Protein AF-A0A131YAZ1-F1 (afdb_monomer_lite)

Structure (mmCIF, N/CA/C/O backbone):
data_AF-A0A131YAZ1-F1
#
_entry.id   AF-A0A131YAZ1-F1
#
loop_
_atom_site.grou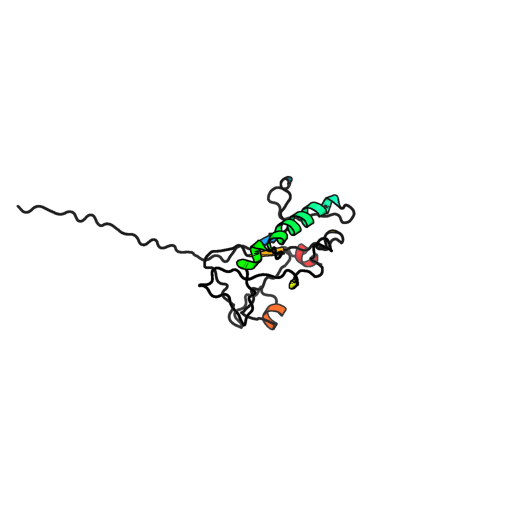p_PDB
_atom_site.id
_atom_site.type_symbol
_atom_site.label_atom_id
_atom_site.label_alt_id
_atom_site.label_comp_id
_atom_site.label_asym_id
_atom_site.label_entity_id
_atom_site.label_seq_id
_atom_site.pdbx_PDB_ins_code
_atom_site.Cartn_x
_atom_site.Cartn_y
_atom_site.Cartn_z
_atom_site.occupancy
_atom_site.B_iso_or_equiv
_atom_site.auth_seq_id
_atom_site.auth_comp_id
_atom_site.auth_asym_id
_atom_site.auth_atom_id
_atom_site.pdbx_PDB_model_num
ATOM 1 N N . MET A 1 1 ? -5.360 59.739 50.110 1.00 40.31 1 MET A N 1
ATOM 2 C CA . MET A 1 1 ? -4.010 59.525 49.547 1.00 40.31 1 MET A CA 1
ATOM 3 C C . MET A 1 1 ? -3.612 58.083 49.843 1.00 40.31 1 MET A C 1
ATOM 5 O O . MET A 1 1 ? -3.154 57.798 50.935 1.00 40.31 1 MET A O 1
ATOM 9 N N . ALA A 1 2 ? -3.884 57.160 48.921 1.00 36.78 2 ALA A N 1
ATOM 10 C CA . ALA A 1 2 ? -3.419 55.775 48.980 1.00 36.78 2 ALA A CA 1
ATOM 11 C C . ALA A 1 2 ? -3.188 55.324 47.534 1.00 36.78 2 ALA A C 1
ATOM 13 O O . ALA A 1 2 ? -4.081 55.410 46.694 1.00 36.78 2 ALA A O 1
ATOM 14 N N . ARG A 1 3 ? -1.931 54.999 47.239 1.00 34.94 3 ARG A N 1
ATOM 15 C CA . ARG A 1 3 ? -1.424 54.558 45.938 1.00 34.94 3 ARG A CA 1
ATOM 16 C C . ARG A 1 3 ? -1.639 53.050 45.764 1.00 34.94 3 ARG A C 1
ATOM 18 O O . ARG A 1 3 ? -1.584 52.330 46.754 1.00 34.94 3 ARG A O 1
ATOM 25 N N . ARG A 1 4 ? -1.619 52.639 44.484 1.00 38.06 4 ARG A N 1
ATOM 26 C CA . ARG A 1 4 ? -1.350 51.289 43.934 1.00 38.06 4 ARG A CA 1
ATOM 27 C C . ARG A 1 4 ? -2.524 50.300 44.050 1.00 38.06 4 ARG A C 1
ATOM 29 O O . ARG A 1 4 ? -3.219 50.288 45.045 1.00 38.06 4 ARG A O 1
ATOM 36 N N . ASN A 1 5 ? -2.811 49.454 43.062 1.00 35.53 5 ASN A N 1
ATOM 37 C CA . ASN A 1 5 ? -1.931 48.862 42.054 1.00 35.53 5 ASN A CA 1
ATOM 38 C C . ASN A 1 5 ? -2.727 48.492 40.789 1.00 35.53 5 ASN A C 1
ATOM 40 O O . ASN A 1 5 ? -3.848 48.001 40.883 1.00 35.53 5 ASN A O 1
ATOM 44 N N . GLN A 1 6 ? -2.110 48.681 39.620 1.00 45.19 6 GLN A N 1
ATOM 45 C CA . GLN A 1 6 ? -2.498 48.024 38.372 1.00 45.19 6 GLN A CA 1
ATOM 46 C C . GLN A 1 6 ? -2.335 46.509 38.542 1.00 45.19 6 GLN A C 1
ATOM 48 O O . GLN A 1 6 ? -1.237 46.044 38.844 1.00 45.19 6 GLN A O 1
ATOM 53 N N . LEU A 1 7 ? -3.398 45.742 38.314 1.00 37.34 7 LEU A N 1
ATOM 54 C CA . LEU A 1 7 ? -3.273 44.328 37.977 1.00 37.34 7 LEU A CA 1
ATOM 55 C C . LEU A 1 7 ? -3.210 44.237 36.452 1.00 37.34 7 LEU A C 1
ATOM 57 O O . LEU A 1 7 ? -4.224 44.325 35.763 1.00 37.34 7 LEU A O 1
ATOM 61 N N . LEU A 1 8 ? -1.984 44.109 35.939 1.00 36.03 8 LEU A N 1
ATOM 62 C CA . LEU A 1 8 ? -1.726 43.533 34.625 1.00 36.03 8 LEU A CA 1
ATOM 63 C C . LEU A 1 8 ? -2.261 42.095 34.674 1.00 36.03 8 LEU A C 1
ATOM 65 O O . LEU A 1 8 ? -1.673 41.230 35.324 1.00 36.03 8 LEU A O 1
ATOM 69 N N . GLY A 1 9 ? -3.405 41.850 34.042 1.00 39.56 9 GLY A N 1
ATOM 70 C CA . GLY A 1 9 ? -3.904 40.499 33.833 1.00 39.56 9 GLY A CA 1
ATOM 71 C C . GLY A 1 9 ? -2.985 39.776 32.857 1.00 39.56 9 GLY A C 1
ATOM 72 O O . GLY A 1 9 ? -3.051 40.011 31.654 1.00 39.56 9 GLY A O 1
ATOM 73 N N . PHE A 1 10 ? -2.117 38.906 33.368 1.00 37.16 10 PHE A N 1
ATOM 74 C CA . PHE A 1 10 ? -1.476 37.881 32.555 1.00 37.16 10 PHE A CA 1
ATOM 75 C C . PHE A 1 10 ? -2.553 36.866 32.168 1.00 37.16 10 PHE A C 1
ATOM 77 O O . PHE A 1 10 ? -2.910 35.994 32.958 1.00 37.16 10 PHE A O 1
ATOM 84 N N . PHE A 1 11 ? -3.086 36.976 30.951 1.00 42.09 11 PHE A N 1
ATOM 85 C CA . PHE A 1 11 ? -3.756 35.847 30.318 1.00 42.09 11 PHE A CA 1
ATOM 86 C C . PHE A 1 11 ? -2.682 34.801 30.007 1.00 42.09 11 PHE A C 1
ATOM 88 O O . PHE A 1 11 ? -2.032 34.847 28.966 1.00 42.09 11 PHE A O 1
ATOM 95 N N . VAL A 1 12 ? -2.470 33.864 30.931 1.00 46.84 12 VAL A N 1
ATOM 96 C CA . VAL A 1 12 ? -1.827 32.585 30.620 1.00 46.84 12 VAL A CA 1
ATOM 97 C C . VAL A 1 12 ? -2.845 31.808 29.791 1.00 46.84 12 VAL A C 1
ATOM 99 O O . VAL A 1 12 ? -3.666 31.062 30.318 1.00 46.84 12 VAL A O 1
ATOM 102 N N . GLY A 1 13 ? -2.874 32.090 28.488 1.00 41.91 13 GLY A N 1
ATOM 103 C CA . GLY A 1 13 ? -3.668 31.325 27.541 1.00 41.91 13 GLY A CA 1
ATOM 104 C C . GLY A 1 13 ? -3.173 29.886 27.556 1.00 41.91 13 GLY A C 1
ATOM 105 O O . GLY A 1 13 ? -2.001 29.623 27.292 1.00 41.91 13 GLY A O 1
ATOM 106 N N . THR A 1 14 ? -4.054 28.954 27.896 1.00 43.72 14 THR A N 1
ATOM 107 C CA . THR A 1 14 ? -3.825 27.538 27.640 1.00 43.72 14 THR A CA 1
ATOM 108 C C . THR A 1 14 ? -3.613 27.359 26.139 1.00 43.72 14 THR A C 1
ATOM 110 O O . THR A 1 14 ? -4.432 27.795 25.327 1.00 43.72 14 THR A O 1
ATOM 113 N N . LEU A 1 15 ? -2.497 26.728 25.763 1.00 33.78 15 LEU A N 1
ATOM 114 C CA . LEU A 1 15 ? -2.269 26.248 24.405 1.00 33.78 15 LEU A CA 1
ATOM 115 C C . LEU A 1 15 ? -3.313 25.161 24.129 1.00 33.78 15 LEU A C 1
ATOM 117 O O . LEU A 1 15 ? -3.114 23.987 24.430 1.00 33.78 15 LEU A O 1
ATOM 121 N N . THR A 1 16 ? -4.464 25.559 23.605 1.00 33.53 16 THR A N 1
ATOM 122 C CA . THR A 1 16 ? -5.451 24.630 23.069 1.00 33.53 16 THR A CA 1
ATOM 123 C C . THR A 1 16 ? -4.967 24.219 21.688 1.00 33.53 16 THR A C 1
ATOM 125 O O . THR A 1 16 ? -5.268 24.853 20.681 1.00 33.53 16 THR A O 1
ATOM 128 N N . VAL A 1 17 ? -4.162 23.156 21.634 1.00 37.59 17 VAL A N 1
ATOM 129 C CA . VAL A 1 17 ? -3.925 22.453 20.372 1.00 37.59 17 VAL A CA 1
ATOM 130 C C . VAL A 1 17 ? -5.201 21.679 20.061 1.00 37.59 17 VAL A C 1
ATOM 132 O O . VAL A 1 17 ? -5.382 20.542 20.485 1.00 37.59 17 VAL A O 1
ATOM 135 N N . ALA A 1 18 ? -6.123 22.321 19.351 1.00 36.66 18 ALA A N 1
ATOM 136 C CA . ALA A 1 18 ? -7.227 21.625 18.715 1.00 36.66 18 ALA A CA 1
ATOM 137 C C . ALA A 1 18 ? -6.673 20.894 17.484 1.00 36.66 18 ALA A C 1
ATOM 139 O O . ALA A 1 18 ? -6.629 21.450 16.386 1.00 36.66 18 ALA A O 1
ATOM 140 N N . VAL A 1 19 ? -6.208 19.653 17.664 1.00 42.78 19 VAL A N 1
ATOM 141 C CA . VAL A 1 19 ? -6.000 18.746 16.531 1.00 42.78 19 VAL A CA 1
ATOM 142 C C . VAL A 1 19 ? -7.387 18.308 16.076 1.00 42.78 19 VAL A C 1
ATOM 144 O O . VAL A 1 19 ? -7.955 17.353 16.597 1.00 42.78 19 VAL A O 1
ATOM 147 N N . TYR A 1 20 ? -7.962 19.032 15.117 1.00 42.69 20 TYR A N 1
ATOM 148 C CA . TYR A 1 20 ? -9.040 18.483 14.302 1.00 42.69 20 TYR A CA 1
ATOM 149 C C . TYR A 1 20 ? -8.414 17.357 13.482 1.00 42.69 20 TYR A C 1
ATOM 151 O O . TYR A 1 20 ? -7.783 17.609 12.456 1.00 42.69 20 TYR A O 1
ATOM 159 N N . GLY A 1 21 ? -8.483 16.135 14.011 1.00 48.47 21 GLY A N 1
ATOM 160 C CA . GLY A 1 21 ? -7.861 14.951 13.436 1.00 48.47 21 GLY A CA 1
ATOM 161 C C . GLY A 1 21 ? -8.498 14.596 12.101 1.00 48.47 21 GLY A C 1
ATOM 162 O O . GLY A 1 21 ? -9.371 13.739 12.030 1.00 48.47 21 GLY A O 1
ATOM 163 N N . GLN A 1 22 ? -8.052 15.244 11.027 1.00 63.34 22 GLN A N 1
ATOM 164 C CA . GLN A 1 22 ? -8.087 14.615 9.718 1.00 63.34 22 GLN A CA 1
ATOM 165 C C . GLN A 1 22 ? -7.274 13.322 9.844 1.00 63.34 22 GLN A C 1
ATOM 167 O O . GLN A 1 22 ? -6.164 13.341 10.385 1.00 63.34 22 GLN A O 1
ATOM 172 N N . GLY A 1 23 ? -7.858 12.195 9.431 1.00 69.00 23 GLY A N 1
ATOM 173 C CA . GLY A 1 23 ? -7.172 10.904 9.446 1.00 69.00 23 GLY A CA 1
ATOM 174 C C . GLY A 1 23 ? -5.825 10.973 8.714 1.00 69.00 23 GLY A C 1
ATOM 175 O O . GLY A 1 23 ? -5.580 11.904 7.940 1.00 69.00 23 GLY A O 1
ATOM 176 N N . PRO A 1 24 ? -4.919 10.014 8.955 1.00 86.62 24 PRO A N 1
ATOM 177 C CA . PRO A 1 24 ? -3.626 9.993 8.294 1.00 86.62 24 PRO A CA 1
ATOM 178 C C . PRO A 1 24 ? -3.820 10.008 6.780 1.00 86.62 24 PRO A C 1
ATOM 180 O O . PRO A 1 24 ? -4.665 9.297 6.237 1.00 86.62 24 PRO A O 1
ATOM 183 N N . GLY A 1 25 ? -3.017 10.817 6.091 1.00 88.50 25 GLY A N 1
ATOM 184 C CA . GLY A 1 25 ? -2.977 10.774 4.635 1.00 88.50 25 GLY A CA 1
ATOM 185 C C . GLY A 1 25 ? -2.566 9.383 4.146 1.00 88.50 25 GLY A C 1
ATOM 186 O O . GLY A 1 25 ? -1.789 8.690 4.805 1.00 88.50 25 GLY A O 1
ATOM 187 N N . LEU A 1 26 ? -3.064 8.991 2.979 1.00 89.62 26 LEU A N 1
ATOM 188 C CA . LEU A 1 26 ? -2.629 7.782 2.292 1.00 89.62 26 LEU A CA 1
ATOM 189 C C . LEU A 1 26 ? -1.607 8.172 1.221 1.00 89.62 26 LEU A C 1
ATOM 191 O O . LEU A 1 26 ? -1.860 9.056 0.405 1.00 89.62 26 LEU A O 1
ATOM 195 N N . SER A 1 27 ? -0.450 7.524 1.236 1.00 90.19 27 SER A N 1
ATOM 196 C CA . SER A 1 27 ? 0.553 7.601 0.177 1.00 90.19 27 SER A CA 1
ATOM 197 C C . SER A 1 27 ? 0.703 6.243 -0.498 1.00 90.19 27 SER A C 1
ATOM 199 O O . SER A 1 27 ? 0.241 5.220 0.013 1.00 90.19 27 SER A O 1
ATOM 201 N N . PHE A 1 28 ? 1.333 6.229 -1.667 1.00 92.38 28 PHE A N 1
ATOM 202 C CA . PHE A 1 28 ? 1.622 4.998 -2.383 1.00 92.38 28 PHE A CA 1
ATOM 203 C C . PHE A 1 28 ? 3.064 4.975 -2.883 1.00 92.38 28 PHE A C 1
ATOM 205 O O . PHE A 1 28 ? 3.707 6.017 -3.006 1.00 92.38 28 PHE A O 1
ATOM 212 N N . ARG A 1 29 ? 3.568 3.772 -3.158 1.00 92.75 29 ARG A N 1
ATOM 213 C CA . ARG A 1 29 ? 4.819 3.526 -3.879 1.00 92.75 29 ARG A CA 1
ATOM 214 C C . ARG A 1 29 ? 4.529 2.679 -5.117 1.00 92.75 29 ARG A C 1
ATOM 216 O O . ARG A 1 29 ? 3.654 1.812 -5.045 1.00 92.75 29 ARG A O 1
ATOM 223 N N . PRO A 1 30 ? 5.241 2.898 -6.231 1.00 93.25 30 PRO A N 1
ATOM 224 C CA . PRO A 1 30 ? 6.486 3.668 -6.348 1.00 93.25 30 PRO A CA 1
ATOM 225 C C . PRO A 1 30 ? 6.308 5.187 -6.506 1.00 93.25 30 PRO A C 1
ATOM 227 O O . PRO A 1 30 ? 5.267 5.660 -6.960 1.00 93.25 30 PRO A O 1
ATOM 230 N N . ASN A 1 31 ? 7.357 5.944 -6.175 1.00 91.25 31 ASN A N 1
ATOM 231 C CA . ASN A 1 31 ? 7.447 7.374 -6.462 1.00 91.25 31 ASN A CA 1
ATOM 232 C C . ASN A 1 31 ? 7.692 7.645 -7.952 1.00 91.25 31 ASN A C 1
ATOM 234 O O . ASN A 1 31 ? 8.411 6.915 -8.643 1.00 91.25 31 ASN A O 1
ATOM 238 N N . GLN A 1 32 ? 7.148 8.764 -8.430 1.00 89.31 32 GLN A N 1
ATOM 239 C CA . GLN A 1 32 ? 7.422 9.246 -9.779 1.00 89.31 32 GLN A CA 1
ATOM 240 C C . GLN A 1 32 ? 8.909 9.569 -9.992 1.00 89.31 32 GLN A C 1
ATOM 242 O O . GLN A 1 32 ? 9.573 10.061 -9.075 1.00 89.31 32 GLN A O 1
ATOM 247 N N . PRO A 1 33 ? 9.417 9.369 -11.219 1.00 84.75 33 PRO A N 1
ATOM 248 C CA . PRO A 1 33 ? 10.680 9.941 -11.657 1.00 84.75 33 PRO A CA 1
ATOM 249 C C . PRO A 1 33 ? 10.729 11.462 -11.448 1.00 84.75 33 PRO A C 1
ATOM 251 O O . PRO A 1 33 ? 9.747 12.168 -11.688 1.00 84.75 33 PRO A O 1
ATOM 254 N N . VAL A 1 34 ? 11.892 11.977 -11.041 1.00 79.19 34 VAL A N 1
ATOM 255 C CA . VAL A 1 34 ? 12.098 13.401 -10.701 1.00 79.19 34 VAL A CA 1
ATOM 256 C C . VAL A 1 34 ? 11.810 14.337 -11.886 1.00 79.19 34 VAL A C 1
ATOM 258 O O . VAL A 1 34 ? 11.386 15.475 -11.699 1.00 79.19 34 VAL A O 1
ATOM 261 N N . ASP A 1 35 ? 11.997 13.857 -13.113 1.00 78.69 35 ASP A N 1
ATOM 262 C CA . ASP A 1 35 ? 11.775 14.591 -14.360 1.00 78.69 35 ASP A CA 1
ATOM 263 C C . ASP A 1 35 ? 10.292 14.719 -14.754 1.00 78.69 35 ASP A C 1
ATOM 265 O O . ASP A 1 35 ? 9.953 15.559 -15.588 1.00 78.69 35 ASP A O 1
ATOM 269 N N . ARG A 1 36 ? 9.390 13.931 -14.149 1.00 71.06 36 ARG A N 1
ATOM 270 C CA . ARG A 1 36 ? 7.950 13.919 -14.475 1.00 71.06 36 ARG A CA 1
ATOM 271 C C . ARG A 1 36 ? 7.077 14.803 -13.579 1.00 71.06 36 ARG A C 1
ATOM 273 O O . ARG A 1 36 ? 5.863 14.860 -13.778 1.00 71.06 36 ARG A O 1
ATOM 280 N N . GLY A 1 37 ? 7.677 15.534 -12.639 1.00 68.69 37 GLY A N 1
ATOM 281 C CA . GLY A 1 37 ? 6.963 16.450 -11.744 1.00 68.69 37 GLY A CA 1
ATOM 282 C C . GLY A 1 37 ? 5.929 15.748 -10.849 1.00 68.69 37 GLY A C 1
ATOM 283 O O . GLY A 1 37 ? 6.070 14.576 -10.515 1.00 68.69 37 GLY A O 1
ATOM 284 N N . ASN A 1 38 ? 4.866 16.466 -10.468 1.00 70.19 38 ASN A N 1
ATOM 285 C CA . ASN A 1 38 ? 3.840 16.008 -9.511 1.00 70.19 38 ASN A CA 1
ATOM 286 C C . ASN A 1 38 ? 2.756 15.093 -10.127 1.00 70.19 38 ASN A C 1
ATOM 288 O O . ASN A 1 38 ? 1.597 15.152 -9.718 1.00 70.19 38 ASN A O 1
ATOM 292 N N . SER A 1 39 ? 3.083 14.294 -11.147 1.00 81.50 39 SER A N 1
ATOM 293 C CA . SER A 1 39 ? 2.117 13.347 -11.725 1.00 81.50 39 SER A CA 1
ATOM 294 C C . SER A 1 39 ? 1.829 12.182 -10.765 1.00 81.50 39 SER A C 1
ATOM 296 O O . SER A 1 39 ? 2.615 11.885 -9.875 1.00 81.50 39 SER A O 1
ATOM 298 N N . THR A 1 40 ? 0.712 11.485 -10.942 1.00 84.19 40 THR A N 1
ATOM 299 C CA . THR A 1 40 ? 0.427 10.196 -10.278 1.00 84.19 40 THR A CA 1
ATOM 300 C C . THR A 1 40 ? 0.372 9.039 -11.280 1.00 84.19 40 THR A C 1
ATOM 302 O O . THR A 1 40 ? 0.107 7.901 -10.901 1.00 84.19 40 THR A O 1
ATOM 305 N N . LEU A 1 41 ? 0.644 9.309 -12.562 1.00 87.25 41 LEU A N 1
ATOM 306 C CA . LEU A 1 41 ? 0.507 8.345 -13.647 1.00 87.25 41 LEU A CA 1
ATOM 307 C C . LEU A 1 41 ? 1.682 7.362 -13.685 1.00 87.25 41 LEU A C 1
ATOM 309 O O . LEU A 1 41 ? 2.840 7.758 -13.814 1.00 87.25 41 LEU A O 1
ATOM 313 N N . ILE A 1 42 ? 1.381 6.066 -13.664 1.00 88.50 42 ILE A N 1
ATOM 314 C CA . ILE A 1 42 ? 2.360 5.007 -13.918 1.00 88.50 42 ILE A CA 1
ATOM 315 C C . ILE A 1 42 ? 2.167 4.528 -15.352 1.00 88.50 42 ILE A C 1
ATOM 317 O O . ILE A 1 42 ? 1.137 3.966 -15.709 1.00 88.50 42 ILE A O 1
ATOM 321 N N . TYR A 1 43 ? 3.178 4.771 -16.182 1.00 87.31 43 TYR A N 1
ATOM 322 C CA . TYR A 1 43 ? 3.196 4.354 -17.579 1.00 87.31 43 TYR A CA 1
ATOM 323 C C . TYR A 1 43 ? 4.363 3.402 -17.813 1.00 87.31 43 TYR A C 1
ATOM 325 O O . TYR A 1 43 ? 5.516 3.757 -17.546 1.00 87.31 43 TYR A O 1
ATOM 333 N N . ILE A 1 44 ? 4.058 2.212 -18.328 1.00 88.88 44 ILE A N 1
ATOM 334 C CA . ILE A 1 44 ? 5.018 1.129 -18.539 1.00 88.88 44 ILE A CA 1
ATOM 335 C C . ILE A 1 44 ? 4.837 0.514 -19.919 1.00 88.88 44 ILE A C 1
ATOM 337 O O . ILE A 1 44 ? 3.734 0.488 -20.463 1.00 88.88 44 ILE A O 1
ATOM 341 N N . ARG A 1 45 ? 5.924 -0.022 -20.472 1.00 87.56 45 ARG A N 1
ATOM 342 C CA . ARG A 1 45 ? 5.872 -0.906 -21.633 1.00 87.56 45 ARG A CA 1
ATOM 343 C C . ARG A 1 45 ? 6.556 -2.223 -21.288 1.00 87.56 45 ARG A C 1
ATOM 345 O O . ARG A 1 45 ? 7.716 -2.251 -20.890 1.00 87.56 45 ARG A O 1
ATOM 352 N N . THR A 1 46 ? 5.846 -3.328 -21.454 1.00 85.56 46 THR A N 1
ATOM 353 C CA . THR A 1 46 ? 6.365 -4.661 -21.106 1.00 85.56 46 THR A CA 1
ATOM 354 C C . THR A 1 46 ? 7.506 -5.113 -22.020 1.00 85.56 46 THR A C 1
ATOM 356 O O . THR A 1 46 ? 8.343 -5.909 -21.608 1.00 85.56 46 THR A O 1
ATOM 359 N N . ASP A 1 47 ? 7.589 -4.555 -23.230 1.00 83.94 47 ASP A N 1
ATOM 360 C CA . ASP A 1 47 ? 8.608 -4.863 -24.239 1.00 83.94 47 ASP A CA 1
ATOM 361 C C . ASP A 1 47 ? 9.994 -4.261 -23.952 1.00 83.94 47 ASP A C 1
ATOM 363 O O . ASP A 1 47 ? 10.979 -4.648 -24.579 1.00 83.94 47 ASP A O 1
ATOM 367 N N . SER A 1 48 ? 10.094 -3.320 -23.010 1.00 81.06 48 SER A N 1
ATOM 368 C CA . SER A 1 48 ? 11.328 -2.596 -22.715 1.00 81.06 48 SER A CA 1
ATOM 369 C C . SER A 1 48 ? 11.555 -2.480 -21.213 1.00 81.06 48 SER A C 1
ATOM 371 O O . SER A 1 48 ? 10.864 -1.736 -20.510 1.00 81.06 48 SER A O 1
ATOM 373 N N . GLN A 1 49 ? 12.597 -3.167 -20.732 1.00 75.25 49 GLN A N 1
ATOM 374 C CA . GLN A 1 49 ? 13.027 -3.147 -19.330 1.00 75.25 49 GLN A CA 1
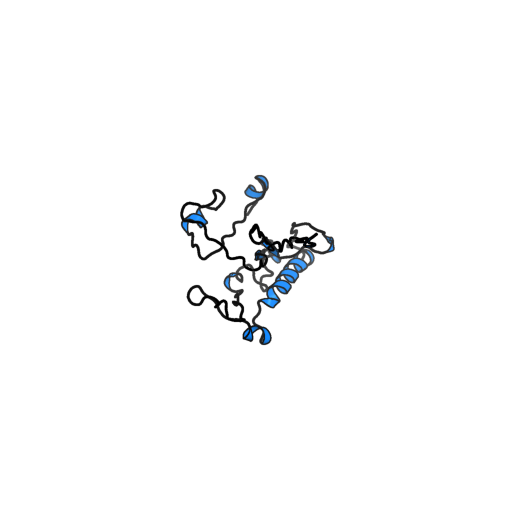ATOM 375 C C . GLN A 1 49 ? 13.291 -1.731 -18.803 1.00 75.25 49 GLN A C 1
ATOM 377 O O . GLN A 1 49 ? 12.984 -1.425 -17.651 1.00 75.25 49 GLN A O 1
ATOM 382 N N . ASN A 1 50 ? 13.785 -0.840 -19.664 1.00 79.88 50 ASN A N 1
ATOM 383 C CA . ASN A 1 50 ? 14.088 0.542 -19.295 1.00 79.88 50 ASN A CA 1
ATOM 384 C C . ASN A 1 50 ? 12.844 1.342 -18.881 1.00 79.88 50 ASN A C 1
ATOM 386 O O . ASN A 1 50 ? 12.983 2.386 -18.253 1.00 79.88 50 ASN A O 1
ATOM 390 N N . THR A 1 51 ? 11.634 0.877 -19.211 1.00 84.31 51 THR A N 1
ATOM 391 C CA . THR A 1 51 ? 10.398 1.591 -18.856 1.00 84.31 51 THR A CA 1
ATOM 392 C C . THR A 1 51 ? 9.879 1.263 -17.464 1.00 84.31 51 THR A C 1
ATOM 394 O O . THR A 1 51 ? 9.155 2.077 -16.895 1.00 84.31 51 THR A O 1
ATOM 397 N N . TRP A 1 52 ? 10.237 0.099 -16.911 1.00 90.69 52 TRP A N 1
ATOM 398 C CA . TRP A 1 52 ? 9.728 -0.337 -15.614 1.00 90.69 52 TRP A CA 1
ATOM 399 C C . TRP A 1 52 ? 10.772 -0.480 -14.517 1.00 90.69 52 TRP A C 1
ATOM 401 O O . TRP A 1 52 ? 10.41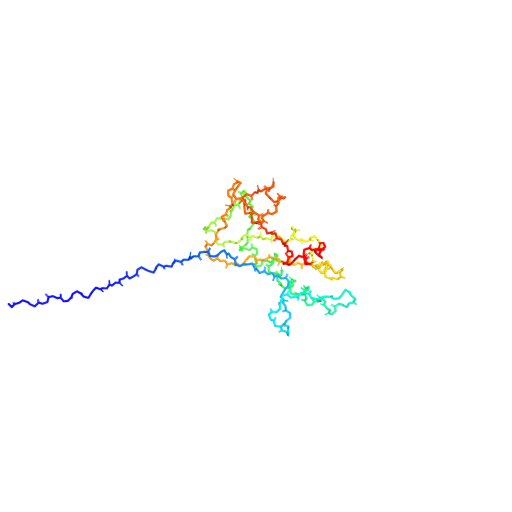1 -0.542 -13.343 1.00 90.69 52 TRP A O 1
ATOM 411 N N . LYS A 1 53 ? 12.058 -0.489 -14.875 1.00 91.88 53 LYS A N 1
ATOM 412 C CA . LYS A 1 53 ? 13.154 -0.633 -13.917 1.00 91.88 53 LYS A CA 1
ATOM 413 C C . LYS A 1 53 ? 13.102 0.397 -12.781 1.00 91.88 53 LYS A C 1
ATOM 415 O O . LYS A 1 53 ? 13.209 -0.001 -11.630 1.00 91.88 53 LYS A O 1
ATOM 420 N N . HIS A 1 54 ? 12.858 1.674 -13.092 1.00 91.94 54 HIS A N 1
ATOM 421 C CA . HIS A 1 54 ? 12.722 2.741 -12.085 1.00 91.94 54 HIS A CA 1
ATOM 422 C C . HIS A 1 54 ? 11.685 2.398 -11.007 1.00 91.94 54 HIS A C 1
ATOM 424 O O . HIS A 1 54 ? 11.954 2.518 -9.818 1.00 91.94 54 HIS A O 1
ATOM 430 N N . TRP A 1 55 ? 10.509 1.923 -11.423 1.00 93.44 55 TRP A N 1
ATOM 431 C CA . TRP A 1 55 ? 9.415 1.589 -10.513 1.00 93.44 55 TRP A CA 1
ATOM 432 C C . TRP A 1 55 ? 9.773 0.434 -9.579 1.00 93.44 55 TRP A C 1
ATOM 434 O O . TRP A 1 55 ? 9.482 0.481 -8.389 1.00 93.44 55 TRP A O 1
ATOM 444 N N . VAL A 1 56 ? 10.428 -0.596 -10.117 1.00 93.88 56 VAL A N 1
ATOM 445 C CA . VAL A 1 56 ? 10.881 -1.755 -9.339 1.00 93.88 56 VAL A CA 1
ATOM 446 C C . VAL A 1 56 ? 11.986 -1.363 -8.362 1.00 93.88 56 VAL A C 1
ATOM 448 O O . VAL A 1 56 ? 11.965 -1.805 -7.214 1.00 93.88 56 VAL A O 1
ATOM 451 N N . ASP A 1 57 ? 12.926 -0.526 -8.798 1.00 94.19 57 ASP A N 1
ATOM 452 C CA . ASP A 1 57 ? 14.028 -0.053 -7.964 1.00 94.19 57 ASP A CA 1
ATOM 453 C C . ASP A 1 57 ? 13.508 0.802 -6.788 1.00 94.19 57 ASP A C 1
ATOM 455 O O . ASP A 1 57 ? 13.913 0.547 -5.657 1.00 94.19 57 ASP A O 1
ATOM 459 N N . ASP A 1 58 ? 12.545 1.713 -7.004 1.00 94.12 58 ASP A N 1
ATOM 460 C CA . ASP A 1 58 ? 11.947 2.522 -5.920 1.00 94.12 58 ASP A CA 1
ATOM 461 C C . ASP A 1 58 ? 11.213 1.659 -4.879 1.00 94.12 58 ASP A C 1
ATOM 463 O O . ASP A 1 58 ? 11.335 1.892 -3.675 1.00 94.12 58 ASP A O 1
ATOM 467 N N . ILE A 1 59 ? 10.483 0.624 -5.317 1.00 94.31 59 ILE A N 1
ATOM 468 C CA . ILE A 1 59 ? 9.821 -0.307 -4.390 1.00 94.31 59 ILE A CA 1
ATOM 469 C C . ILE A 1 59 ? 10.863 -1.101 -3.592 1.00 94.31 59 ILE A C 1
ATOM 471 O O . ILE A 1 59 ? 10.718 -1.255 -2.380 1.00 94.31 59 ILE A O 1
ATOM 475 N N . ASN A 1 60 ? 11.915 -1.599 -4.246 1.00 93.94 60 ASN A N 1
ATOM 476 C CA . ASN A 1 60 ? 12.982 -2.339 -3.572 1.00 93.94 60 ASN A CA 1
ATOM 477 C C . ASN A 1 60 ? 13.716 -1.477 -2.542 1.00 93.94 60 ASN A C 1
ATOM 479 O O . ASN A 1 60 ? 13.957 -1.942 -1.429 1.00 93.94 60 ASN A O 1
ATOM 483 N N . GLU A 1 61 ? 14.040 -0.233 -2.898 1.00 94.31 61 GLU A N 1
ATOM 484 C CA . GLU A 1 61 ? 14.656 0.731 -1.987 1.00 94.31 61 GLU A CA 1
ATOM 485 C C . GLU A 1 61 ? 13.753 0.980 -0.775 1.00 94.31 61 GLU A C 1
ATOM 487 O O . GLU A 1 61 ? 14.208 0.896 0.363 1.00 94.31 61 GLU A O 1
ATOM 492 N N . TYR A 1 62 ? 12.453 1.182 -1.001 1.00 92.38 62 TYR A N 1
ATOM 493 C CA . TYR A 1 62 ? 11.488 1.373 0.078 1.00 92.38 62 TYR A CA 1
ATOM 494 C C . TYR A 1 62 ? 11.367 0.150 1.008 1.00 92.38 62 TYR A C 1
ATOM 496 O O . TYR A 1 62 ? 11.235 0.296 2.223 1.00 92.38 62 TYR A O 1
ATOM 504 N N . LEU A 1 63 ? 11.392 -1.064 0.452 1.00 91.50 63 LEU A N 1
ATOM 505 C CA . LEU A 1 63 ? 11.246 -2.306 1.217 1.00 91.50 63 LEU A CA 1
ATOM 506 C C . LEU A 1 63 ? 12.536 -2.759 1.917 1.00 91.50 63 LEU A C 1
ATOM 508 O O . LEU A 1 63 ? 12.472 -3.666 2.750 1.00 91.50 63 LEU A O 1
ATOM 512 N N . ALA A 1 64 ? 13.687 -2.146 1.630 1.00 89.81 64 ALA A N 1
ATOM 513 C CA . ALA A 1 64 ? 14.959 -2.495 2.262 1.00 89.81 64 ALA A CA 1
ATOM 514 C C . ALA A 1 64 ? 14.905 -2.352 3.795 1.00 89.81 64 ALA A C 1
ATOM 516 O O . ALA A 1 64 ? 15.404 -3.219 4.514 1.00 89.81 64 ALA A O 1
ATOM 517 N N . ASP A 1 65 ? 14.206 -1.330 4.298 1.00 86.00 65 ASP A N 1
ATOM 518 C CA . ASP A 1 65 ? 14.046 -1.067 5.736 1.00 86.00 65 ASP A CA 1
ATOM 519 C C . ASP A 1 65 ? 13.221 -2.141 6.468 1.00 86.00 65 ASP A C 1
ATOM 521 O O . ASP A 1 65 ? 13.328 -2.296 7.686 1.00 86.00 65 ASP A O 1
ATOM 525 N N . TYR A 1 66 ? 12.412 -2.908 5.733 1.00 86.19 66 TYR A N 1
ATOM 526 C CA . TYR A 1 66 ? 11.591 -3.992 6.278 1.00 86.19 66 TYR A CA 1
ATOM 527 C C . TYR A 1 66 ? 12.348 -5.324 6.358 1.00 86.19 66 TYR A C 1
ATOM 529 O O . TYR A 1 66 ? 11.838 -6.299 6.912 1.00 86.19 66 TYR A O 1
ATOM 537 N N . GLN A 1 67 ? 13.572 -5.396 5.830 1.00 82.62 67 GLN A N 1
ATOM 538 C CA . GLN A 1 67 ? 14.401 -6.590 5.938 1.00 82.62 67 GLN A CA 1
ATOM 539 C C . GLN A 1 67 ? 15.022 -6.681 7.340 1.00 82.62 67 GLN A C 1
ATOM 541 O O . GLN A 1 67 ? 15.570 -5.714 7.873 1.00 82.62 67 GLN A O 1
ATOM 546 N N . LEU A 1 68 ? 14.959 -7.869 7.952 1.00 73.06 68 LEU A N 1
ATOM 547 C CA . LEU A 1 68 ? 15.534 -8.133 9.275 1.00 73.06 68 LEU A CA 1
ATOM 548 C C . LEU A 1 68 ? 17.068 -8.145 9.222 1.00 73.06 68 LEU A C 1
ATOM 550 O O . LEU A 1 68 ? 17.698 -9.202 9.174 1.00 73.06 68 LEU A O 1
ATOM 554 N N . THR A 1 69 ? 17.679 -6.968 9.275 1.00 67.88 69 THR A N 1
ATOM 555 C CA . THR A 1 69 ? 19.125 -6.818 9.460 1.00 67.88 69 THR A CA 1
ATOM 556 C C . THR A 1 69 ? 19.488 -6.932 10.943 1.00 67.88 69 THR A C 1
ATOM 558 O O . THR A 1 69 ? 18.686 -6.606 11.817 1.00 67.88 69 THR A O 1
ATOM 561 N N . GLY A 1 70 ? 20.700 -7.408 11.257 1.00 61.38 70 GLY A N 1
ATOM 562 C CA . GLY A 1 70 ? 21.139 -7.646 12.642 1.00 61.38 70 GLY A CA 1
ATOM 563 C C . GLY A 1 70 ? 20.984 -6.436 13.576 1.00 61.38 70 GLY A C 1
ATOM 564 O O . GLY A 1 70 ? 20.628 -6.624 14.732 1.00 61.38 70 GLY A O 1
ATOM 565 N N . ALA A 1 71 ? 21.157 -5.214 13.059 1.00 62.38 71 ALA A N 1
ATOM 566 C CA . ALA A 1 71 ? 21.016 -3.968 13.817 1.00 62.38 71 ALA A CA 1
ATOM 567 C C . ALA A 1 71 ? 19.554 -3.601 14.141 1.00 62.38 71 ALA A C 1
ATOM 569 O O . ALA A 1 71 ? 19.275 -3.066 15.209 1.00 62.38 71 ALA A O 1
ATOM 570 N N . ASN A 1 72 ? 18.601 -3.925 13.259 1.00 69.56 72 ASN A N 1
ATOM 571 C CA . ASN A 1 72 ? 17.190 -3.591 13.475 1.00 69.56 72 ASN A CA 1
ATOM 572 C C . ASN A 1 72 ? 16.505 -4.560 14.451 1.00 69.56 72 ASN A C 1
ATOM 574 O O . ASN A 1 72 ? 15.506 -4.211 15.075 1.00 69.56 72 ASN A O 1
ATOM 578 N N . ARG A 1 73 ? 17.036 -5.778 14.622 1.00 74.38 73 ARG A N 1
ATOM 579 C CA . ARG A 1 73 ? 16.398 -6.838 15.424 1.00 74.38 73 ARG A CA 1
ATOM 580 C C . ARG A 1 73 ? 16.235 -6.485 16.902 1.00 74.38 73 ARG A C 1
ATOM 582 O O . ARG A 1 73 ? 15.279 -6.950 17.508 1.00 74.38 73 ARG A O 1
ATOM 589 N N . GLU A 1 74 ? 17.126 -5.680 17.476 1.00 81.38 74 GLU A N 1
ATOM 590 C CA . GLU A 1 74 ? 17.068 -5.321 18.903 1.00 81.38 74 GLU A CA 1
ATOM 591 C C . GLU A 1 74 ? 15.907 -4.366 19.232 1.00 81.38 74 GLU A C 1
ATOM 593 O O . GLU A 1 74 ? 15.346 -4.415 20.328 1.00 81.38 74 GLU A O 1
ATOM 598 N N . HIS A 1 75 ? 15.498 -3.543 18.263 1.00 83.50 75 HIS A N 1
ATOM 599 C CA . HIS A 1 75 ? 14.418 -2.560 18.401 1.00 83.50 75 HIS A CA 1
ATOM 600 C C . HIS A 1 75 ? 13.074 -3.049 17.848 1.00 83.50 75 HIS A C 1
ATOM 602 O O . HIS A 1 75 ? 12.081 -2.317 17.881 1.00 83.50 75 HIS A O 1
ATOM 608 N N . LEU A 1 76 ? 13.032 -4.280 17.340 1.00 86.56 76 LEU A N 1
ATOM 609 C CA . LEU A 1 76 ? 11.855 -4.881 16.732 1.00 86.56 76 LEU A CA 1
ATOM 610 C C . LEU A 1 76 ? 11.282 -5.985 17.619 1.00 86.56 76 LEU A C 1
ATOM 612 O O . LEU A 1 76 ? 12.007 -6.739 18.268 1.00 86.56 76 LEU A O 1
ATOM 616 N N . ARG A 1 77 ? 9.958 -6.116 17.608 1.00 87.44 77 ARG A N 1
ATOM 617 C CA . ARG A 1 77 ? 9.258 -7.261 18.195 1.00 87.44 77 ARG A CA 1
ATOM 618 C C . ARG A 1 77 ? 8.130 -7.735 17.305 1.00 87.44 77 ARG A C 1
ATOM 620 O O . ARG A 1 77 ? 7.527 -6.947 16.587 1.00 87.44 77 ARG A O 1
ATOM 627 N N . PHE A 1 78 ? 7.818 -9.021 17.373 1.00 87.19 78 PHE A N 1
ATOM 628 C CA . PHE A 1 78 ? 6.620 -9.543 16.730 1.00 87.19 78 PHE A CA 1
ATOM 629 C C . PHE A 1 78 ? 5.394 -9.100 17.530 1.00 87.19 78 PHE A C 1
ATOM 631 O O . PHE A 1 78 ? 5.382 -9.171 18.761 1.00 87.19 78 PHE A O 1
ATOM 638 N N . CYS A 1 79 ? 4.398 -8.598 16.813 1.00 87.88 79 CYS A N 1
ATOM 639 C CA . CYS A 1 79 ? 3.123 -8.182 17.370 1.00 87.88 79 CYS A CA 1
ATOM 640 C C . CYS A 1 79 ? 2.018 -8.957 16.672 1.00 87.88 79 CYS A C 1
ATOM 642 O O . CYS A 1 79 ? 2.057 -9.153 15.457 1.00 87.88 79 CYS A O 1
ATOM 644 N N . ASP A 1 80 ? 1.025 -9.359 17.447 1.00 87.56 80 ASP A N 1
ATOM 645 C CA . ASP A 1 80 ? -0.189 -9.987 16.953 1.00 87.56 80 ASP A CA 1
ATOM 646 C C . ASP A 1 80 ? -1.375 -9.536 17.828 1.00 87.56 80 ASP A C 1
ATOM 648 O O . ASP A 1 80 ? -1.211 -8.749 18.764 1.00 87.56 80 ASP A O 1
ATOM 652 N N . PHE A 1 81 ? -2.584 -10.013 17.528 1.00 85.62 81 PHE A N 1
ATOM 653 C CA . PHE A 1 81 ? -3.780 -9.646 18.296 1.00 85.62 81 PHE A CA 1
ATOM 654 C C . PHE A 1 81 ? -3.798 -10.189 19.732 1.00 85.62 81 PHE A C 1
ATOM 656 O O . PHE A 1 81 ? -4.578 -9.705 20.548 1.00 85.62 81 PHE A O 1
ATOM 663 N N . THR A 1 82 ? -2.976 -11.191 20.040 1.00 86.06 82 THR A N 1
ATOM 664 C CA . THR A 1 82 ? -2.814 -11.770 21.384 1.00 86.06 82 THR A CA 1
ATOM 665 C C . THR A 1 82 ? -1.672 -11.129 22.178 1.00 86.06 82 THR A C 1
ATOM 667 O O . THR A 1 82 ? -1.711 -11.122 23.405 1.00 86.06 82 THR A O 1
ATOM 670 N N . HIS A 1 83 ? -0.698 -10.531 21.493 1.00 85.69 83 HIS A N 1
ATOM 671 C CA . HIS A 1 83 ? 0.503 -9.913 22.042 1.00 85.69 83 HIS A CA 1
ATOM 672 C C . HIS A 1 83 ? 0.654 -8.486 21.485 1.00 85.69 83 HIS A C 1
ATOM 674 O O . HIS A 1 83 ? 1.557 -8.227 20.674 1.00 85.69 83 HIS A O 1
ATOM 680 N N . PRO A 1 84 ? -0.219 -7.544 21.897 1.00 83.06 84 PRO A N 1
ATOM 681 C CA . PRO A 1 84 ? -0.143 -6.158 21.452 1.00 83.06 84 PRO A CA 1
ATOM 682 C C . PRO A 1 84 ? 1.149 -5.487 21.930 1.00 83.06 84 PRO A C 1
ATOM 684 O O . PRO A 1 84 ? 1.801 -5.937 22.880 1.00 83.06 84 PRO A O 1
ATOM 687 N N . LEU A 1 85 ? 1.528 -4.404 21.248 1.00 83.19 85 LEU A N 1
ATOM 688 C CA . LEU A 1 85 ? 2.650 -3.572 21.667 1.00 83.19 85 LEU A CA 1
ATOM 689 C C . LEU A 1 85 ? 2.323 -2.909 23.007 1.00 83.19 85 LEU A C 1
ATOM 691 O O . LEU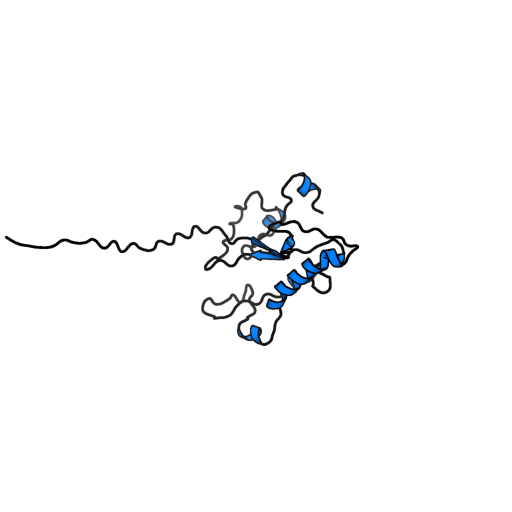 A 1 85 ? 1.257 -2.311 23.150 1.00 83.19 85 LEU A O 1
ATOM 695 N N . ASP A 1 86 ? 3.241 -3.016 23.963 1.00 81.38 86 ASP A N 1
ATOM 696 C CA . ASP A 1 86 ? 3.143 -2.272 25.216 1.00 81.38 86 ASP A CA 1
ATOM 697 C C . ASP A 1 86 ? 3.529 -0.805 24.938 1.00 81.38 86 ASP A C 1
ATOM 699 O O . ASP A 1 86 ? 4.611 -0.579 24.385 1.00 81.38 86 ASP A O 1
ATOM 703 N N . PRO A 1 87 ? 2.679 0.188 25.270 1.00 78.12 87 PRO A N 1
ATOM 704 C CA . PRO A 1 87 ? 2.992 1.603 25.073 1.00 78.12 87 PRO A CA 1
ATOM 705 C C . PRO A 1 87 ? 4.291 2.063 25.746 1.00 78.12 87 PRO A C 1
ATOM 707 O O . PRO A 1 87 ? 4.913 3.010 25.263 1.00 78.12 87 PRO A O 1
ATOM 710 N N . ASP A 1 88 ? 4.699 1.402 26.832 1.00 78.56 88 ASP A N 1
ATOM 711 C CA . ASP A 1 88 ? 5.896 1.751 27.600 1.00 78.56 88 ASP A CA 1
ATOM 712 C C . ASP A 1 88 ? 7.168 1.062 27.064 1.00 78.56 88 ASP A C 1
ATOM 714 O O . ASP A 1 88 ? 8.287 1.367 27.489 1.00 78.56 88 ASP A O 1
ATOM 718 N N . GLU A 1 89 ? 7.036 0.142 26.101 1.00 81.19 89 GLU A N 1
ATOM 719 C CA . GLU A 1 89 ? 8.173 -0.539 25.491 1.00 81.19 89 GLU A CA 1
ATOM 720 C C . GLU A 1 89 ? 8.761 0.294 24.341 1.00 81.19 89 GLU A C 1
ATOM 722 O O . GLU A 1 89 ? 8.101 0.594 23.349 1.00 81.19 89 GLU A O 1
ATOM 727 N N . ASN A 1 90 ? 10.060 0.606 24.414 1.00 83.25 90 ASN A N 1
ATOM 728 C CA . ASN A 1 90 ? 10.790 1.294 23.341 1.00 83.25 90 ASN A CA 1
ATOM 729 C C . ASN A 1 90 ? 11.138 0.347 22.168 1.00 83.25 90 ASN A C 1
ATOM 731 O O . ASN A 1 90 ? 12.297 0.237 21.758 1.00 83.25 90 ASN A O 1
ATOM 735 N N . LYS A 1 91 ? 10.142 -0.386 21.661 1.00 86.50 91 LYS A N 1
ATOM 736 C CA . LYS A 1 91 ? 10.251 -1.272 20.496 1.00 86.50 91 LYS A CA 1
ATOM 737 C C . LYS A 1 91 ? 9.143 -0.996 19.493 1.00 86.50 91 LYS A C 1
ATOM 739 O O . LYS A 1 91 ? 8.093 -0.460 19.820 1.00 86.50 91 LYS A O 1
ATOM 744 N N . THR A 1 92 ? 9.384 -1.389 18.250 1.00 88.00 92 THR A N 1
ATOM 745 C CA . THR A 1 92 ? 8.418 -1.276 17.153 1.00 88.00 92 THR A CA 1
ATOM 746 C C . THR A 1 92 ? 7.953 -2.661 16.715 1.00 88.00 92 THR A C 1
ATOM 748 O O . THR A 1 92 ? 8.730 -3.618 16.711 1.00 88.00 92 THR A O 1
ATOM 751 N N . CYS A 1 93 ? 6.684 -2.776 16.326 1.00 88.88 93 CYS A N 1
ATOM 752 C CA . CYS A 1 93 ? 6.169 -4.000 15.729 1.00 88.88 93 CYS A CA 1
ATOM 753 C C . CYS A 1 93 ? 6.848 -4.275 14.387 1.00 88.88 93 CYS A C 1
ATOM 755 O O . CYS A 1 93 ? 6.822 -3.445 13.478 1.00 88.88 93 CYS A O 1
ATOM 757 N N . PHE A 1 94 ? 7.433 -5.458 14.262 1.00 89.12 94 PHE A N 1
ATOM 758 C CA . PHE A 1 94 ? 7.956 -5.954 13.007 1.00 89.12 94 PHE A CA 1
ATOM 759 C C . PHE A 1 94 ? 6.809 -6.289 12.055 1.00 89.12 94 PHE A C 1
ATOM 761 O O . PHE A 1 94 ? 5.849 -6.962 12.433 1.00 89.12 94 PHE A O 1
ATOM 768 N N . PHE A 1 95 ? 6.945 -5.851 10.808 1.00 87.69 95 PHE A N 1
ATOM 769 C CA . PHE A 1 95 ? 6.023 -6.167 9.729 1.00 87.69 95 PHE A CA 1
ATOM 770 C C . PHE A 1 95 ? 6.708 -7.119 8.747 1.00 87.69 95 PHE A C 1
ATOM 772 O O . PHE A 1 95 ? 7.682 -6.735 8.099 1.00 87.69 95 PHE A O 1
ATOM 779 N N . SER A 1 96 ? 6.203 -8.353 8.641 1.00 86.44 96 SER A N 1
ATOM 780 C CA . SER A 1 96 ? 6.687 -9.297 7.629 1.00 86.44 96 SER A CA 1
ATOM 781 C C . SER A 1 96 ? 6.175 -8.904 6.244 1.00 86.44 96 SER A C 1
ATOM 783 O O . SER A 1 96 ? 5.021 -8.506 6.096 1.00 86.44 96 SER A O 1
ATOM 785 N N . LEU A 1 97 ? 7.019 -9.071 5.225 1.00 86.94 97 LEU A N 1
ATOM 786 C CA . LEU A 1 97 ? 6.641 -8.880 3.824 1.00 86.94 97 LEU A CA 1
ATOM 787 C C . LEU A 1 97 ? 5.928 -10.104 3.232 1.00 86.94 97 LEU A C 1
ATOM 789 O O . LEU A 1 97 ? 5.352 -9.991 2.154 1.00 86.94 97 LEU A O 1
ATOM 793 N N . ASP A 1 98 ? 5.908 -11.248 3.924 1.00 86.31 98 ASP A N 1
ATOM 794 C CA . ASP A 1 98 ? 5.286 -12.483 3.422 1.00 86.31 98 ASP A CA 1
ATOM 795 C C . ASP A 1 98 ? 3.827 -12.300 2.957 1.00 86.31 98 ASP A C 1
ATOM 797 O O . ASP A 1 98 ? 3.496 -12.790 1.877 1.00 86.31 98 ASP A O 1
ATOM 801 N N . PRO A 1 99 ? 2.953 -11.550 3.669 1.00 83.31 99 PRO A N 1
ATOM 802 C CA . PRO A 1 99 ? 1.568 -11.353 3.240 1.00 83.31 99 PRO A CA 1
ATOM 803 C C . PRO A 1 99 ? 1.427 -10.616 1.902 1.00 83.31 99 PRO A C 1
ATOM 805 O O . PRO A 1 99 ? 0.411 -10.767 1.228 1.00 83.31 99 PRO A O 1
ATOM 808 N N . ILE A 1 100 ? 2.429 -9.818 1.515 1.00 81.31 100 ILE A N 1
ATOM 809 C CA . ILE A 1 100 ? 2.444 -9.078 0.246 1.00 81.31 100 ILE A CA 1
ATOM 810 C C . ILE A 1 100 ? 3.341 -9.737 -0.811 1.00 81.31 100 ILE A C 1
ATOM 812 O O . ILE A 1 100 ? 3.298 -9.355 -1.975 1.00 81.31 100 ILE A O 1
ATOM 816 N N . ALA A 1 101 ? 4.126 -10.753 -0.447 1.00 75.81 101 ALA A N 1
ATOM 817 C CA . ALA A 1 101 ? 5.175 -11.335 -1.282 1.00 75.81 101 ALA A CA 1
ATOM 818 C C . ALA A 1 101 ? 4.688 -12.308 -2.373 1.00 75.81 101 ALA A C 1
ATOM 820 O O . ALA A 1 101 ? 5.525 -12.975 -2.976 1.00 75.81 101 ALA A O 1
ATOM 821 N N . ASN A 1 102 ? 3.380 -12.395 -2.644 1.00 82.12 102 ASN A N 1
ATOM 822 C CA . ASN A 1 102 ? 2.816 -13.223 -3.720 1.00 82.12 102 ASN A CA 1
ATOM 823 C C . ASN A 1 102 ? 3.277 -12.713 -5.110 1.00 82.12 102 ASN A C 1
ATOM 825 O O . ASN A 1 102 ? 4.465 -12.692 -5.441 1.00 82.12 102 ASN A O 1
ATOM 829 N N . ASP A 1 103 ? 2.361 -12.229 -5.949 1.00 82.88 103 ASP A N 1
ATOM 830 C CA . ASP A 1 103 ? 2.732 -11.618 -7.231 1.00 82.88 103 ASP A CA 1
ATOM 831 C C . ASP A 1 103 ? 3.504 -10.292 -7.067 1.00 82.88 103 ASP A C 1
ATOM 833 O O . ASP A 1 103 ? 4.184 -9.847 -7.996 1.00 82.88 103 ASP A O 1
ATOM 837 N N . CYS A 1 104 ? 3.486 -9.703 -5.867 1.00 90.00 104 CYS A N 1
ATOM 838 C CA . CYS A 1 104 ? 4.130 -8.435 -5.530 1.00 90.00 104 CYS A CA 1
ATOM 839 C C . CYS A 1 104 ? 5.471 -8.611 -4.798 1.00 90.00 104 CYS A C 1
ATOM 841 O O . CYS A 1 104 ? 5.742 -7.943 -3.802 1.00 90.00 104 CYS A O 1
ATOM 843 N N . SER A 1 105 ? 6.336 -9.494 -5.304 1.00 91.56 105 SER A N 1
ATOM 844 C CA . SER A 1 105 ? 7.689 -9.706 -4.774 1.00 91.56 105 SER A CA 1
ATOM 845 C C . SER A 1 105 ? 8.788 -9.113 -5.657 1.00 91.56 105 SER A C 1
ATOM 847 O O . SER A 1 105 ? 8.642 -8.983 -6.878 1.00 91.56 105 SER A O 1
ATOM 849 N N . ALA A 1 106 ? 9.938 -8.830 -5.037 1.00 90.81 106 ALA A N 1
ATOM 850 C CA . ALA A 1 106 ? 11.147 -8.382 -5.729 1.00 90.81 106 ALA A CA 1
ATOM 851 C C . ALA A 1 106 ? 11.601 -9.386 -6.803 1.00 90.81 106 ALA A C 1
ATOM 853 O O . ALA A 1 106 ? 11.938 -8.994 -7.918 1.00 90.81 106 ALA A O 1
ATOM 854 N N . ALA A 1 107 ? 11.524 -10.690 -6.504 1.00 91.12 107 ALA A N 1
ATOM 855 C CA . ALA A 1 107 ? 11.849 -11.762 -7.447 1.00 91.12 107 ALA A CA 1
ATOM 856 C C . ALA A 1 107 ? 10.956 -11.744 -8.701 1.00 91.12 107 ALA A C 1
ATOM 858 O O . ALA A 1 107 ? 11.394 -12.131 -9.783 1.00 91.12 107 ALA A O 1
ATOM 859 N N . ASN A 1 108 ? 9.719 -11.260 -8.566 1.00 92.19 108 ASN A N 1
ATOM 860 C CA . ASN A 1 108 ? 8.751 -11.150 -9.650 1.00 92.19 108 ASN A CA 1
ATOM 861 C C . ASN A 1 108 ? 8.699 -9.742 -10.282 1.00 92.19 108 ASN A C 1
ATOM 863 O O . ASN A 1 108 ? 7.778 -9.432 -11.044 1.00 92.19 108 ASN A O 1
ATOM 867 N N . ASN A 1 109 ? 9.660 -8.862 -9.970 1.00 92.94 109 ASN A N 1
ATOM 868 C CA . ASN A 1 109 ? 9.663 -7.455 -10.392 1.00 92.94 109 ASN A CA 1
ATOM 869 C C . ASN A 1 109 ? 8.334 -6.742 -10.086 1.00 92.94 109 ASN A C 1
ATOM 871 O O . ASN A 1 109 ? 7.868 -5.938 -10.894 1.00 92.94 109 ASN A O 1
ATOM 875 N N . PHE A 1 110 ? 7.672 -7.110 -8.984 1.00 93.56 110 PHE A N 1
ATOM 876 C CA . PHE A 1 110 ? 6.365 -6.577 -8.585 1.00 93.56 110 PHE A CA 1
ATOM 877 C C . PHE A 1 110 ? 5.315 -6.594 -9.720 1.00 93.56 110 PHE A C 1
ATOM 879 O O . PHE A 1 110 ? 4.504 -5.679 -9.832 1.00 93.56 110 PHE A O 1
ATOM 886 N N . GLY A 1 111 ? 5.396 -7.580 -10.625 1.00 92.50 111 GLY A N 1
ATOM 887 C CA . GLY A 1 111 ? 4.490 -7.757 -11.767 1.00 92.50 111 GLY A CA 1
ATOM 888 C C . GLY A 1 111 ? 4.646 -6.750 -12.923 1.00 92.50 111 GLY A C 1
ATOM 889 O O . GLY A 1 111 ? 4.016 -6.910 -13.973 1.00 92.50 111 GLY A O 1
ATOM 890 N N . TYR A 1 112 ? 5.554 -5.775 -12.812 1.00 92.81 112 TYR A N 1
ATOM 891 C CA . TYR A 1 112 ? 5.760 -4.735 -13.828 1.00 92.81 112 TYR A CA 1
ATOM 892 C C . TYR A 1 112 ? 6.165 -5.292 -15.197 1.00 92.81 112 TYR A C 1
ATOM 894 O O . TYR A 1 112 ? 5.688 -4.828 -16.231 1.00 92.81 112 TYR A O 1
ATOM 902 N N . HIS A 1 113 ? 6.999 -6.332 -15.216 1.00 90.31 113 HIS A N 1
ATOM 903 C CA . HIS A 1 113 ? 7.449 -6.969 -16.455 1.00 90.31 113 HIS A CA 1
ATOM 904 C C . HIS A 1 113 ? 6.312 -7.648 -17.246 1.00 90.31 113 HIS A C 1
ATOM 906 O O . HIS A 1 113 ? 6.443 -7.836 -18.453 1.00 90.31 113 HIS A O 1
ATOM 912 N N . ARG A 1 114 ? 5.192 -7.993 -16.590 1.00 90.69 114 ARG A N 1
ATOM 913 C CA . ARG A 1 114 ? 4.007 -8.613 -17.217 1.00 90.69 114 ARG A CA 1
ATOM 914 C C . ARG A 1 114 ? 2.878 -7.628 -17.498 1.00 90.69 114 ARG A C 1
ATOM 916 O O . ARG A 1 114 ? 1.852 -8.033 -18.031 1.00 90.69 114 ARG A O 1
ATOM 923 N N . GLY A 1 115 ? 3.042 -6.357 -17.133 1.00 89.12 115 GLY A N 1
ATOM 924 C CA . GLY A 1 115 ? 1.967 -5.370 -17.240 1.00 89.12 115 GLY A CA 1
ATOM 925 C C . GLY A 1 115 ? 0.921 -5.485 -16.129 1.00 89.12 115 GLY A C 1
ATOM 926 O O . GLY A 1 115 ? -0.179 -4.975 -16.287 1.00 89.12 115 GLY A O 1
ATOM 927 N N . GLN A 1 116 ? 1.262 -6.133 -15.011 1.00 90.81 116 GLN A N 1
ATOM 928 C CA . GLN A 1 116 ? 0.420 -6.247 -13.817 1.00 90.81 116 GLN A CA 1
ATOM 929 C C . GLN A 1 116 ? 1.139 -5.582 -12.632 1.00 90.81 116 GLN A C 1
ATOM 931 O O . GLN A 1 116 ? 1.648 -6.281 -11.758 1.00 90.81 116 GLN A O 1
ATOM 936 N N . PRO A 1 117 ? 1.299 -4.247 -12.639 1.00 92.25 117 PRO A N 1
ATOM 937 C CA . PRO A 1 117 ? 2.112 -3.558 -11.647 1.00 92.25 117 PRO A CA 1
ATOM 938 C C . PRO A 1 117 ? 1.471 -3.620 -10.259 1.00 92.25 117 PRO A C 1
ATOM 940 O O . PRO A 1 117 ? 0.295 -3.306 -10.089 1.00 92.25 117 PRO A O 1
ATOM 943 N N . CYS A 1 118 ? 2.271 -3.949 -9.252 1.00 92.38 118 CYS A N 1
ATOM 944 C CA . CYS A 1 118 ? 1.868 -3.805 -7.862 1.00 92.38 118 CYS A CA 1
ATOM 945 C C . CYS A 1 118 ? 2.158 -2.398 -7.337 1.00 92.38 118 CYS A C 1
ATOM 947 O O . CYS A 1 118 ? 3.208 -1.811 -7.617 1.00 92.38 118 CYS A O 1
ATOM 949 N N . ILE A 1 119 ? 1.232 -1.899 -6.519 1.00 92.69 119 ILE A N 1
ATOM 950 C CA . ILE A 1 119 ? 1.311 -0.606 -5.843 1.00 92.69 119 ILE A CA 1
ATOM 951 C C . ILE A 1 119 ? 1.269 -0.859 -4.342 1.00 92.69 119 ILE A C 1
ATOM 953 O O . ILE A 1 119 ? 0.360 -1.523 -3.846 1.00 92.69 119 ILE A O 1
ATOM 957 N N . LEU A 1 120 ? 2.248 -0.331 -3.610 1.00 92.62 120 LEU A N 1
ATOM 958 C CA . LEU A 1 120 ? 2.235 -0.405 -2.154 1.00 92.62 120 LEU A CA 1
ATOM 959 C C . LEU A 1 120 ? 1.465 0.787 -1.610 1.00 92.62 120 LEU A C 1
ATOM 961 O O . LEU A 1 120 ? 1.799 1.925 -1.927 1.00 92.62 120 LEU A O 1
ATOM 965 N N . LEU A 1 121 ? 0.474 0.535 -0.763 1.00 92.12 121 LEU A N 1
ATOM 966 C CA . LEU A 1 121 ? -0.259 1.580 -0.058 1.00 92.12 121 LEU A CA 1
ATOM 967 C C . LEU A 1 121 ? 0.324 1.761 1.342 1.00 92.12 121 LEU A C 1
ATOM 969 O O . LEU A 1 121 ? 0.596 0.791 2.049 1.00 92.12 121 LEU A O 1
ATOM 973 N N . LYS A 1 122 ? 0.519 3.016 1.742 1.00 90.06 122 LYS A N 1
ATOM 974 C CA . LYS A 1 122 ? 1.137 3.395 3.009 1.00 90.06 122 LYS A CA 1
ATOM 975 C C . LYS A 1 122 ? 0.303 4.462 3.700 1.00 90.06 122 LYS A C 1
ATOM 977 O O . LYS A 1 122 ? 0.093 5.547 3.166 1.00 90.06 122 LYS A O 1
ATOM 982 N N . LEU A 1 123 ? -0.094 4.194 4.938 1.00 90.25 123 LEU A N 1
ATOM 983 C CA . LEU A 1 123 ? -0.646 5.227 5.809 1.00 90.25 123 LEU A CA 1
ATOM 984 C C . LEU A 1 123 ? 0.482 6.121 6.333 1.00 90.25 123 LEU A C 1
ATOM 986 O O . LEU A 1 123 ? 1.506 5.644 6.832 1.00 90.25 123 LEU A O 1
ATOM 990 N N . ASN A 1 124 ? 0.300 7.432 6.212 1.00 88.12 124 ASN A N 1
ATOM 991 C CA . ASN A 1 124 ? 1.249 8.406 6.724 1.00 88.12 124 ASN A CA 1
ATOM 992 C C . ASN A 1 124 ? 1.252 8.372 8.256 1.00 88.12 124 ASN A C 1
ATOM 994 O O . ASN A 1 124 ? 0.209 8.289 8.901 1.00 88.12 124 ASN A O 1
ATOM 998 N N . ARG A 1 125 ? 2.446 8.442 8.851 1.00 84.94 125 ARG A N 1
ATOM 999 C CA . ARG A 1 125 ? 2.606 8.385 10.305 1.00 84.94 125 ARG A CA 1
ATOM 1000 C C . ARG A 1 125 ? 2.136 9.698 10.936 1.00 84.94 125 ARG A C 1
ATOM 1002 O O . ARG A 1 125 ? 2.828 10.707 10.825 1.00 84.94 125 ARG A O 1
ATOM 1009 N N . THR A 1 126 ? 1.019 9.648 11.655 1.00 83.31 126 THR A N 1
ATOM 1010 C CA . THR A 1 126 ? 0.518 10.752 12.487 1.00 83.31 126 THR A CA 1
ATOM 1011 C C . THR A 1 126 ? 0.743 10.427 13.964 1.00 83.31 126 THR A C 1
ATOM 1013 O O . THR A 1 126 ? 0.430 9.327 14.416 1.00 83.31 126 THR A O 1
ATOM 1016 N N . LEU A 1 127 ? 1.309 11.367 14.728 1.00 81.50 127 LEU A N 1
ATOM 1017 C CA . LEU A 1 127 ? 1.565 11.176 16.160 1.00 81.50 127 LEU A CA 1
ATOM 1018 C C . LEU A 1 127 ? 0.249 11.113 16.945 1.00 81.50 127 LEU A C 1
ATOM 1020 O O . LEU A 1 127 ? -0.601 11.984 16.790 1.00 81.50 127 LEU A O 1
ATOM 1024 N N . GLY A 1 128 ? 0.104 10.093 17.795 1.00 81.69 128 GLY A N 1
ATOM 1025 C CA . GLY A 1 128 ? -1.070 9.912 18.654 1.00 81.69 128 GLY A CA 1
ATOM 1026 C C . GLY A 1 128 ? -2.347 9.488 17.924 1.00 81.69 128 GLY A C 1
ATOM 1027 O O . GLY A 1 128 ? -3.400 9.426 18.551 1.00 81.69 128 GLY A O 1
ATOM 1028 N N . TRP A 1 129 ? -2.278 9.199 16.621 1.00 85.75 129 TRP A N 1
ATOM 1029 C CA . TRP A 1 129 ? -3.432 8.702 15.883 1.00 85.75 129 TRP A CA 1
ATOM 1030 C C . TRP A 1 129 ? -3.633 7.207 16.129 1.00 85.75 129 TRP A C 1
ATOM 1032 O O . TRP A 1 129 ? -2.708 6.411 15.957 1.00 85.75 129 TRP A O 1
ATOM 1042 N N . VAL A 1 130 ? -4.862 6.843 16.485 1.00 85.00 130 VAL A N 1
ATOM 1043 C CA . VAL 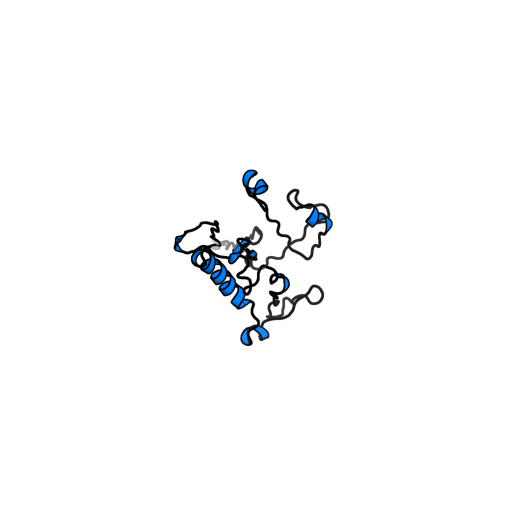A 1 130 ? -5.323 5.463 16.626 1.00 85.00 130 VAL A CA 1
ATOM 1044 C C . VAL A 1 130 ? -6.550 5.305 15.723 1.00 85.00 130 VAL A C 1
ATOM 1046 O O . VAL A 1 130 ? -7.442 6.151 15.792 1.00 85.00 130 VAL A O 1
ATOM 1049 N N . PRO A 1 131 ? -6.604 4.283 14.849 1.00 86.69 131 PRO A N 1
ATOM 1050 C CA . PRO A 1 131 ? -7.783 4.046 14.029 1.00 86.69 131 PRO A CA 1
ATOM 1051 C C . PRO A 1 131 ? -9.005 3.732 14.899 1.00 86.69 131 PRO A C 1
ATOM 1053 O O . PRO A 1 131 ? -8.943 2.863 15.768 1.00 86.69 131 PRO A O 1
ATOM 1056 N N . GLU A 1 132 ? -10.120 4.405 14.624 1.00 88.62 132 GLU A N 1
ATOM 1057 C CA . GLU A 1 132 ? -11.416 4.120 15.242 1.00 88.62 132 GLU A CA 1
ATOM 1058 C C . GLU A 1 132 ? -12.248 3.241 14.293 1.00 88.62 132 GLU A C 1
ATOM 1060 O O . GLU A 1 132 ? -12.469 3.634 13.141 1.00 88.62 132 GLU A O 1
ATOM 1065 N N . PRO A 1 133 ? -12.681 2.041 14.720 1.00 89.19 133 PRO A N 1
ATOM 1066 C CA . PRO A 1 133 ? -13.500 1.171 13.888 1.00 89.19 133 PRO A CA 1
ATOM 1067 C C . PRO A 1 133 ? -14.920 1.724 13.718 1.00 89.19 133 PRO A C 1
ATOM 1069 O O . PRO A 1 133 ? -15.444 2.427 14.580 1.00 89.19 133 PRO A O 1
ATOM 1072 N N . TYR A 1 134 ? -15.568 1.352 12.615 1.00 87.44 134 TYR A N 1
ATOM 1073 C CA . TYR A 1 134 ? -16.991 1.606 12.420 1.00 87.44 134 TYR A CA 1
ATOM 1074 C C . TYR A 1 134 ? -17.819 0.705 13.337 1.00 87.44 134 TYR A C 1
ATOM 1076 O O . TYR A 1 134 ? -17.475 -0.456 13.572 1.00 87.44 134 TYR A O 1
ATOM 1084 N N . GLU A 1 135 ? -18.950 1.218 13.817 1.00 87.69 135 GLU A N 1
ATOM 1085 C CA . GLU A 1 135 ? -19.931 0.371 14.491 1.00 87.69 135 GLU A CA 1
ATOM 1086 C C . GLU A 1 135 ? -20.635 -0.530 13.464 1.00 87.69 135 GLU A C 1
ATOM 1088 O O . GLU A 1 135 ? -20.859 -0.154 12.309 1.00 87.69 135 GLU A O 1
ATOM 1093 N N . ASN A 1 136 ? -21.018 -1.737 13.882 1.00 80.88 136 ASN A N 1
ATOM 1094 C CA . ASN A 1 136 ? -21.723 -2.659 12.997 1.00 80.88 136 ASN A CA 1
ATOM 1095 C C . ASN A 1 136 ? -23.038 -2.036 12.505 1.00 80.88 136 ASN A C 1
ATOM 1097 O O . ASN A 1 136 ? -23.910 -1.689 13.299 1.00 80.88 136 ASN A O 1
ATOM 1101 N N . GLY A 1 137 ? -23.182 -1.922 11.184 1.00 78.25 137 GLY A N 1
ATOM 1102 C CA . GLY A 1 137 ? -24.358 -1.324 10.546 1.00 78.25 137 GLY A CA 1
ATOM 1103 C C . GLY A 1 137 ? -24.279 0.191 10.329 1.00 78.25 137 GLY A C 1
ATOM 1104 O O . GLY A 1 137 ? -25.168 0.734 9.677 1.00 78.25 137 GLY A O 1
ATOM 1105 N N . SER A 1 138 ? -23.218 0.868 10.786 1.00 87.31 138 SER A N 1
ATOM 1106 C CA . SER A 1 138 ? -22.952 2.288 10.494 1.00 87.31 138 SER A CA 1
ATOM 1107 C C . SER A 1 138 ? -21.883 2.488 9.409 1.00 87.31 138 SER A C 1
ATOM 1109 O O . SER A 1 138 ? -21.208 3.516 9.346 1.00 87.31 138 SER A O 1
ATOM 1111 N N . PHE A 1 139 ? -21.739 1.508 8.512 1.00 87.31 139 PHE A N 1
ATOM 1112 C CA . PHE A 1 139 ? -20.776 1.570 7.419 1.00 87.31 139 PHE A CA 1
ATOM 1113 C C . PHE A 1 139 ? -21.120 2.674 6.409 1.00 87.31 139 PHE A C 1
ATOM 1115 O O . PHE A 1 139 ? -22.291 2.867 6.062 1.00 87.31 139 PHE A O 1
ATOM 1122 N N . PRO A 1 140 ? -20.115 3.379 5.864 1.00 85.75 140 PRO A N 1
ATOM 1123 C CA . PRO A 1 140 ? -20.357 4.342 4.803 1.00 85.75 140 PRO A CA 1
ATOM 1124 C C . PRO A 1 140 ? -20.868 3.626 3.548 1.00 85.75 140 PRO A C 1
ATOM 1126 O O . PRO A 1 140 ? -20.389 2.552 3.195 1.00 85.75 140 PRO A O 1
ATOM 1129 N N . ALA A 1 141 ? -21.791 4.257 2.814 1.00 83.75 141 ALA A N 1
ATOM 1130 C CA . ALA A 1 141 ? -22.407 3.668 1.617 1.00 83.75 141 ALA A CA 1
ATOM 1131 C C . ALA A 1 141 ? -21.397 3.268 0.521 1.00 83.75 141 ALA A C 1
ATOM 1133 O O . ALA A 1 141 ? -21.699 2.424 -0.318 1.00 83.75 141 ALA A O 1
ATOM 1134 N N . LYS A 1 142 ? -20.205 3.879 0.528 1.00 82.88 142 LYS A N 1
ATOM 1135 C CA . LYS A 1 142 ? -19.104 3.570 -0.393 1.00 82.88 142 LYS A CA 1
ATOM 1136 C C . LYS A 1 142 ? -18.286 2.338 0.006 1.00 82.88 142 LYS A C 1
ATOM 1138 O O . LYS A 1 142 ? -17.507 1.864 -0.812 1.00 82.88 142 LYS A O 1
ATOM 1143 N N . LEU A 1 143 ? -18.430 1.826 1.231 1.00 85.25 143 LEU A N 1
ATOM 1144 C CA . LEU A 1 143 ? -17.715 0.625 1.651 1.00 85.25 143 LEU A CA 1
ATOM 1145 C C . LEU A 1 143 ? -18.262 -0.580 0.867 1.00 85.25 143 LEU A C 1
ATOM 1147 O O . LEU A 1 143 ? -19.468 -0.832 0.926 1.00 85.25 143 LEU A O 1
ATOM 1151 N N . PRO A 1 144 ? -17.432 -1.340 0.136 1.00 88.44 144 PRO A N 1
ATOM 1152 C CA . PRO A 1 144 ? -17.903 -2.492 -0.624 1.00 88.44 144 PRO A CA 1
ATOM 1153 C C . PRO A 1 144 ? -18.602 -3.539 0.254 1.00 88.44 144 PRO A C 1
ATOM 1155 O O . PRO A 1 144 ? -18.141 -3.842 1.353 1.00 88.44 144 PRO A O 1
ATOM 1158 N N . LYS A 1 145 ? -19.682 -4.154 -0.253 1.00 88.69 145 LYS A N 1
ATOM 1159 C CA . LYS A 1 145 ? -20.469 -5.153 0.500 1.00 88.69 145 LYS A CA 1
ATOM 1160 C C . LYS A 1 145 ? -19.631 -6.325 1.013 1.00 88.69 145 LYS A C 1
ATOM 1162 O O . LYS A 1 145 ? -19.772 -6.700 2.164 1.00 88.69 145 LYS A O 1
ATOM 1167 N N . HIS A 1 146 ? -18.690 -6.822 0.209 1.00 86.81 146 HIS A N 1
ATOM 1168 C CA . HIS A 1 146 ? -17.821 -7.934 0.611 1.00 86.81 146 HIS A CA 1
ATOM 1169 C C . HIS A 1 146 ? -16.956 -7.621 1.848 1.00 86.81 146 HIS A C 1
ATOM 1171 O O . HIS A 1 146 ? -16.577 -8.543 2.570 1.00 86.81 146 HIS A O 1
ATOM 1177 N N . ILE A 1 147 ? -16.651 -6.336 2.087 1.00 89.38 147 ILE A N 1
ATOM 1178 C CA . ILE A 1 147 ? -15.967 -5.873 3.299 1.00 89.38 147 ILE A CA 1
ATOM 1179 C C . ILE A 1 147 ? -16.953 -5.797 4.463 1.00 89.38 147 ILE A C 1
ATOM 1181 O O . ILE A 1 147 ? -16.620 -6.235 5.556 1.00 89.38 147 ILE A O 1
ATOM 1185 N N . GLN A 1 148 ? -18.161 -5.273 4.232 1.00 88.50 148 GLN A N 1
ATOM 1186 C CA . GLN A 1 148 ? -19.207 -5.198 5.260 1.00 88.50 148 GLN A CA 1
ATOM 1187 C C . GLN A 1 148 ? -19.572 -6.589 5.799 1.00 88.50 148 GLN A C 1
ATOM 1189 O O . GLN A 1 148 ? -19.697 -6.766 7.007 1.00 88.50 148 GLN A O 1
ATOM 1194 N N . ASP A 1 149 ? -19.682 -7.579 4.910 1.00 89.88 149 ASP A N 1
ATOM 1195 C CA . ASP A 1 149 ? -20.063 -8.953 5.254 1.00 89.88 149 ASP A CA 1
ATOM 1196 C C . ASP A 1 149 ? -18.990 -9.679 6.091 1.00 89.88 149 ASP A C 1
ATOM 1198 O O . ASP A 1 149 ? -19.318 -10.571 6.870 1.00 89.88 149 ASP A O 1
ATOM 1202 N N . ASN A 1 150 ? -17.716 -9.287 5.957 1.00 90.19 150 ASN A N 1
ATOM 1203 C CA . ASN A 1 150 ? -16.568 -9.874 6.664 1.00 90.19 150 ASN A CA 1
ATOM 1204 C C . ASN A 1 150 ? -15.839 -8.834 7.529 1.00 90.19 150 ASN A C 1
ATOM 1206 O O . ASN A 1 150 ? -14.610 -8.860 7.652 1.00 90.19 150 ASN A O 1
ATOM 1210 N N . TYR A 1 151 ? -16.590 -7.876 8.074 1.00 91.00 151 TYR A N 1
ATOM 1211 C CA . TYR A 1 151 ? -16.020 -6.778 8.838 1.00 91.00 151 TYR A CA 1
ATOM 1212 C C . TYR A 1 151 ? -15.430 -7.268 10.166 1.00 91.00 151 TYR A C 1
ATOM 1214 O O . TYR A 1 151 ? -16.095 -7.924 10.967 1.00 91.00 151 TYR A O 1
ATOM 1222 N N . ASP A 1 152 ? -14.181 -6.897 10.410 1.00 90.81 152 ASP A N 1
ATOM 1223 C CA . ASP A 1 152 ? -13.439 -7.130 11.636 1.00 90.81 152 ASP A CA 1
ATOM 1224 C C . ASP A 1 152 ? -12.862 -5.782 12.101 1.00 90.81 152 ASP A C 1
ATOM 1226 O O . ASP A 1 152 ? -12.018 -5.194 11.415 1.00 90.81 152 ASP A O 1
ATOM 1230 N N . PRO A 1 153 ? -13.290 -5.275 13.270 1.00 89.56 153 PRO A N 1
ATOM 1231 C CA . PRO A 1 153 ? -12.912 -3.950 13.758 1.00 89.56 153 PRO A CA 1
ATOM 1232 C C . PRO A 1 153 ? -11.418 -3.813 14.084 1.00 89.56 153 PRO A C 1
ATOM 1234 O O . PRO A 1 153 ? -10.952 -2.714 14.370 1.00 89.56 153 PRO A O 1
ATOM 1237 N N . ARG A 1 154 ? -10.648 -4.908 14.056 1.00 88.69 154 ARG A N 1
ATOM 1238 C CA . ARG A 1 154 ? -9.196 -4.892 14.283 1.00 88.69 154 ARG A CA 1
ATOM 1239 C C . ARG A 1 154 ? -8.400 -4.468 13.050 1.00 88.69 154 ARG A C 1
ATOM 1241 O O . ARG A 1 154 ? -7.203 -4.207 13.172 1.00 88.69 154 ARG A O 1
ATOM 1248 N N . TYR A 1 155 ? -9.032 -4.416 11.877 1.00 89.19 155 TYR A N 1
ATOM 1249 C CA . TYR A 1 155 ? -8.380 -4.061 10.622 1.00 89.19 155 TYR A CA 1
ATOM 1250 C C . TYR A 1 155 ? -8.793 -2.677 10.126 1.00 89.19 155 TYR A C 1
ATOM 1252 O O . TYR A 1 155 ? -9.939 -2.247 10.250 1.00 89.19 155 TYR A O 1
ATOM 1260 N N . VAL A 1 156 ? -7.840 -2.002 9.484 1.00 89.44 156 VAL A N 1
ATOM 1261 C CA . VAL A 1 156 ? -8.109 -0.816 8.670 1.00 89.44 156 VAL A CA 1
ATOM 1262 C C . VAL A 1 156 ? -8.333 -1.276 7.236 1.00 89.44 156 VAL A C 1
ATOM 1264 O O . VAL A 1 156 ? -7.452 -1.881 6.626 1.00 89.44 156 VAL A O 1
ATOM 1267 N N . TYR A 1 157 ? -9.512 -0.982 6.699 1.00 89.00 157 TYR A N 1
ATOM 1268 C CA . TYR A 1 157 ? -9.897 -1.384 5.351 1.00 89.00 157 TYR A CA 1
ATOM 1269 C C . TYR A 1 157 ? -9.556 -0.304 4.329 1.00 89.00 157 TYR A C 1
ATOM 1271 O O . TYR A 1 157 ? -9.822 0.878 4.544 1.00 89.00 157 TYR A O 1
ATOM 1279 N N . ILE A 1 158 ? -9.005 -0.727 3.192 1.00 89.00 158 ILE A N 1
ATOM 1280 C CA . ILE A 1 158 ? -8.722 0.130 2.041 1.00 89.00 158 ILE A CA 1
ATOM 1281 C C . ILE A 1 158 ? -9.381 -0.503 0.817 1.00 89.00 158 ILE A C 1
ATOM 1283 O O . ILE A 1 158 ? -9.172 -1.682 0.537 1.00 89.00 158 ILE A O 1
ATOM 1287 N N . SER A 1 159 ? -10.178 0.280 0.092 1.00 87.81 159 SER A N 1
ATOM 1288 C CA . SER A 1 159 ? -10.805 -0.122 -1.168 1.00 87.81 159 SER A CA 1
ATOM 1289 C C . SER A 1 159 ? -10.363 0.808 -2.292 1.00 87.81 159 SER A C 1
ATOM 1291 O O . SER A 1 159 ? -10.389 2.027 -2.121 1.00 87.81 159 SER A O 1
ATOM 1293 N N . CYS A 1 160 ? -10.006 0.243 -3.441 1.00 86.50 160 CYS A N 1
ATOM 1294 C CA . CYS A 1 160 ? -9.636 0.993 -4.638 1.00 86.50 160 CYS A CA 1
ATOM 1295 C C . CYS A 1 160 ? -10.784 0.945 -5.655 1.00 86.50 160 CYS A C 1
ATOM 1297 O O . CYS A 1 160 ? -11.355 -0.117 -5.892 1.00 86.50 160 CYS A O 1
ATOM 1299 N N . GLU A 1 161 ? -11.115 2.085 -6.260 1.00 86.50 161 GLU A N 1
ATOM 1300 C CA . GLU A 1 161 ? -12.077 2.186 -7.362 1.00 86.50 161 GLU A CA 1
ATOM 1301 C C . GLU A 1 161 ? -11.573 3.180 -8.417 1.00 86.50 161 GLU A C 1
ATOM 1303 O O . GLU A 1 161 ? -10.770 4.060 -8.104 1.00 86.50 161 GLU A O 1
ATOM 1308 N N . GLY A 1 162 ? -12.037 3.038 -9.662 1.00 86.00 162 GLY A N 1
ATOM 1309 C CA . GLY A 1 162 ? -11.775 4.019 -10.718 1.00 86.00 162 GLY A CA 1
ATOM 1310 C C . GLY A 1 162 ? -12.430 5.368 -10.408 1.00 86.00 162 GLY A C 1
ATOM 1311 O O . GLY A 1 162 ? -13.505 5.417 -9.806 1.00 86.00 162 GLY A O 1
ATOM 1312 N N . GLU A 1 163 ? -11.797 6.464 -10.824 1.00 85.62 163 GLU A N 1
ATOM 1313 C CA . GLU A 1 163 ? -12.269 7.825 -10.542 1.00 85.62 163 GLU A CA 1
ATOM 1314 C C . GLU A 1 163 ? -13.553 8.149 -11.321 1.00 85.62 163 GLU A C 1
ATOM 1316 O O . GLU A 1 163 ? -14.559 8.559 -10.736 1.00 85.62 163 GLU A O 1
ATOM 1321 N N . ASN A 1 164 ? -13.547 7.897 -12.632 1.00 86.06 164 ASN A N 1
ATOM 1322 C CA . ASN A 1 164 ? -14.672 8.168 -13.525 1.00 86.06 164 ASN A CA 1
ATOM 1323 C C . ASN A 1 164 ? -15.365 6.882 -13.986 1.00 86.06 164 ASN A C 1
ATOM 1325 O O . ASN A 1 164 ? -14.824 5.787 -13.865 1.00 86.06 164 ASN A O 1
ATOM 1329 N N . ALA A 1 165 ? -16.562 7.006 -14.573 1.00 83.94 165 ALA A N 1
ATOM 1330 C CA . ALA A 1 165 ? -17.294 5.860 -15.129 1.00 83.94 165 ALA A CA 1
ATOM 1331 C C . ALA A 1 165 ? -16.458 5.082 -16.161 1.00 83.94 165 ALA A C 1
ATOM 1333 O O . ALA A 1 165 ? -16.397 3.859 -16.099 1.00 83.94 165 ALA A O 1
ATOM 1334 N N . ALA A 1 166 ? -15.738 5.800 -17.029 1.00 81.31 166 ALA A N 1
ATOM 1335 C CA . ALA A 1 166 ? -14.822 5.191 -17.987 1.00 81.31 166 ALA A CA 1
ATOM 1336 C C . ALA A 1 166 ? -13.680 4.433 -17.293 1.00 81.31 166 ALA A C 1
ATOM 1338 O O . ALA A 1 166 ? -13.314 3.352 -17.735 1.00 81.31 166 ALA A O 1
ATOM 1339 N N . ASP A 1 167 ? -13.140 4.953 -16.189 1.00 83.50 167 ASP A N 1
ATOM 1340 C CA . ASP A 1 167 ? -12.092 4.253 -15.443 1.00 83.50 167 ASP A CA 1
ATOM 1341 C C . ASP A 1 167 ? -12.665 2.990 -14.803 1.00 83.50 167 ASP A C 1
ATOM 1343 O O . ASP A 1 167 ? -12.092 1.920 -14.944 1.00 83.50 167 ASP A O 1
ATOM 1347 N N . LYS A 1 168 ? -13.846 3.084 -14.179 1.00 82.25 168 LYS A N 1
ATOM 1348 C CA . LYS A 1 168 ? -14.534 1.944 -13.553 1.00 82.25 168 LYS A CA 1
ATOM 1349 C C . LYS A 1 168 ? -14.824 0.810 -14.535 1.00 82.25 168 LYS A C 1
ATOM 1351 O O . LYS A 1 168 ? -14.748 -0.346 -14.140 1.00 82.25 168 LYS A O 1
ATOM 1356 N N . GLU A 1 169 ? -15.137 1.129 -15.787 1.00 81.38 169 GLU A N 1
ATOM 1357 C CA . GLU A 1 169 ? -15.363 0.141 -16.850 1.00 81.38 169 GLU A CA 1
ATOM 1358 C C . GLU A 1 169 ? -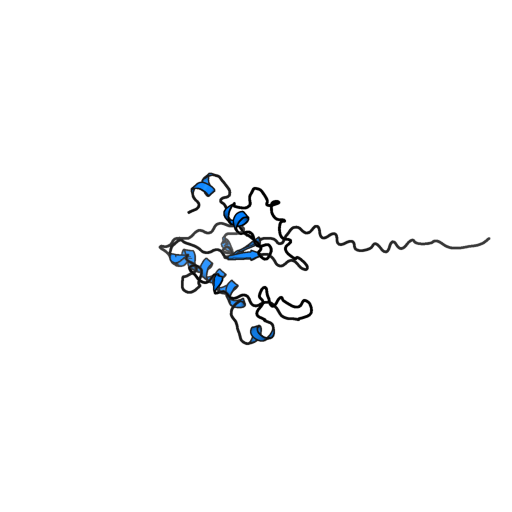14.066 -0.493 -17.377 1.00 81.38 169 GLU A C 1
ATOM 1360 O O . GLU A 1 169 ? -14.107 -1.591 -17.925 1.00 81.38 169 GLU A O 1
ATOM 1365 N N . ASN A 1 170 ? -12.922 0.178 -17.203 1.00 77.12 170 ASN A N 1
ATOM 1366 C CA . ASN A 1 170 ? -11.614 -0.265 -17.692 1.00 77.12 170 ASN A CA 1
ATOM 1367 C C . ASN A 1 170 ? -10.673 -0.766 -16.579 1.00 77.12 170 ASN A C 1
ATOM 1369 O O . ASN A 1 170 ? -9.531 -1.131 -16.865 1.00 77.12 170 ASN A O 1
ATOM 1373 N N . VAL A 1 171 ? -11.124 -0.791 -15.320 1.00 75.62 171 VAL A N 1
ATOM 1374 C CA . VAL A 1 171 ? -10.420 -1.472 -14.226 1.00 75.62 171 VAL A CA 1
ATOM 1375 C C . VAL A 1 171 ? -10.521 -2.979 -14.474 1.00 75.62 171 VAL A C 1
ATOM 1377 O O . VAL A 1 171 ? -11.618 -3.537 -14.477 1.00 75.62 171 VAL A O 1
ATOM 1380 N N . GLY A 1 172 ? -9.369 -3.599 -14.747 1.00 58.88 172 GLY A N 1
ATOM 1381 C CA . GLY A 1 172 ? -9.225 -5.040 -14.981 1.00 58.88 172 GLY A CA 1
ATOM 1382 C C . GLY A 1 172 ? -9.198 -5.882 -13.715 1.00 58.88 172 GLY A C 1
ATOM 1383 O O . GLY A 1 172 ? -8.968 -5.318 -12.621 1.00 58.88 172 GLY A O 1
#

Sequence (172 aa):
MARRNQLLGFFVGTLTVAVYGQGPGLSFRPNQPVDRGNSTLIYIRTDSQNTWKHWVDDINEYLADYQLTGANREHLRFCDFTHPLDPDENKTCFFSLDPIANDCSAANNFGYHRGQPCILLKLNRTLGWVPEPYENGSFPAKLPKHIQDNYDPRYVYISCEGENAADKENVG

Organism: Ixodes ricinus (NCBI:txid34613)

InterPro domains:
  IPR000402 Sodium/potassium-transporting ATPase subunit beta [PF00287] (23-171)
  IPR000402 Sodium/potassium-transporting ATPase subunit beta [PTHR11523] (22-170)
  IPR038702 Sodium/potassium-transporting ATPase subunit beta superfamily [G3DSA:2.60.40.1660] (17-172)

pLDDT: mean 79.89, std 16.43, range [33.53, 94.31]

Secondary structure (DSSP, 8-state):
---------------------PPPPEEEESPPPGGGTT-------TT-GGGTHHHHHHHHHHHGGGS--TTTGGGEE---SSSPPPTTS--EE---SGGGTTTTSGGGGGGGGGT----EEEE---TT--PPPPPTT---TTS-HHHHHT--TTS-------SSHHHHHH--

Radius of gyration: 24.04 Å; chains: 1; bounding box: 46×73×74 Å

Foldseek 3Di:
DDDDDDDPDPPPDDPPPPCPDPDFDKDKDDDDDPVVPPDPDQDADLVDPVNQVSRLVSVCVVCPVLDDDVVLVVQEDDADPVRHDDPPDSHDYRDDCVVVCDCCNSVNSCCRNVVNHDMGMDGHDDPPDDDFFDDLPRDDPPPDPVCSVVPDRVDDDDDDAAPDPVRNVVPD